Protein AF-F2QE32-F1 (afdb_monomer)

Solvent-accessible surface area (backbone atoms only — not comparable to full-atom values): 5053 Å² total; per-residue (Å²): 126,77,58,67,63,64,54,50,50,48,52,53,51,39,54,57,46,53,72,69,67,54,92,71,71,58,76,84,45,63,75,56,62,77,71,51,51,58,54,50,51,56,52,26,52,80,76,36,52,70,60,28,53,49,52,52,52,51,52,53,50,46,73,75,38,79,82,60,53,71,69,56,45,52,56,52,38,41,76,69,67,73,54,133

pLDDT: mean 84.4, std 7.99, range [47.94, 92.94]

Sequence (84 aa):
MWDNISYAIGVTAKEAFEFENKKELPSPLENIEPELLDVFIDNLKDISMDLYHHVETVKIFINRNPYPSKEYALKALDKMGLLR

Structure (mmCIF, N/CA/C/O backbone):
data_AF-F2QE32-F1
#
_entry.id   AF-F2QE32-F1
#
loop_
_atom_site.group_PDB
_atom_site.id
_atom_site.type_symbol
_atom_site.label_atom_id
_atom_site.label_alt_id
_atom_site.label_comp_id
_atom_site.label_asym_id
_atom_site.label_entity_id
_atom_site.label_seq_id
_atom_site.pdbx_PDB_ins_code
_atom_site.Cartn_x
_atom_site.Cartn_y
_atom_site.Cartn_z
_atom_site.occupancy
_atom_site.B_iso_or_equiv
_atom_site.auth_seq_id
_atom_site.auth_comp_id
_atom_site.auth_asym_id
_atom_site.auth_atom_id
_atom_site.pdbx_PDB_model_num
ATOM 1 N N . MET A 1 1 ? -18.161 -12.619 6.149 1.00 47.94 1 MET A N 1
ATOM 2 C CA . MET A 1 1 ? -17.173 -12.013 5.242 1.00 47.94 1 MET A CA 1
ATOM 3 C C . MET A 1 1 ? -17.564 -10.555 5.181 1.00 47.94 1 MET A C 1
ATOM 5 O O . MET A 1 1 ? -18.577 -10.252 4.573 1.00 47.94 1 MET A O 1
ATOM 9 N N . TRP A 1 2 ? -16.921 -9.688 5.966 1.00 49.38 2 TRP A N 1
ATOM 10 C CA . TRP A 1 2 ? -17.029 -8.258 5.668 1.00 49.38 2 TRP A CA 1
ATOM 11 C C . TRP A 1 2 ? -16.556 -8.130 4.225 1.00 49.38 2 TRP A C 1
ATOM 13 O O . TRP A 1 2 ? -15.532 -8.735 3.910 1.00 49.38 2 TRP A O 1
ATOM 23 N N . ASP A 1 3 ? -17.337 -7.506 3.345 1.00 59.19 3 ASP A N 1
ATOM 24 C CA . ASP A 1 3 ? -17.014 -7.462 1.919 1.00 59.19 3 ASP A CA 1
ATOM 25 C C . ASP A 1 3 ? -15.550 -7.035 1.774 1.00 59.19 3 ASP A C 1
ATOM 27 O O . ASP A 1 3 ? -15.189 -5.934 2.195 1.00 59.19 3 ASP A O 1
ATOM 31 N N . ASN A 1 4 ? -14.691 -7.932 1.265 1.00 68.81 4 ASN A N 1
ATOM 32 C CA . ASN A 1 4 ? -13.224 -7.795 1.301 1.00 68.81 4 ASN A CA 1
ATOM 33 C C . ASN A 1 4 ? -12.744 -6.420 0.794 1.00 68.81 4 ASN A C 1
ATOM 35 O O . ASN A 1 4 ? -11.688 -5.933 1.187 1.00 68.81 4 ASN A O 1
ATOM 39 N N . ILE A 1 5 ? -13.555 -5.781 -0.052 1.00 74.25 5 ILE A N 1
ATOM 40 C CA . ILE A 1 5 ? -13.357 -4.443 -0.600 1.00 74.25 5 ILE A CA 1
ATOM 41 C C . ILE A 1 5 ? -13.475 -3.347 0.472 1.00 74.25 5 ILE A C 1
ATOM 43 O O . ILE A 1 5 ? -12.592 -2.502 0.562 1.00 74.25 5 ILE A O 1
ATOM 47 N N . SER A 1 6 ? -14.522 -3.339 1.305 1.00 77.50 6 SER A N 1
ATOM 48 C CA . SER A 1 6 ? -14.693 -2.321 2.357 1.00 77.50 6 SER A CA 1
ATOM 49 C C . SER A 1 6 ? -13.558 -2.372 3.376 1.00 77.50 6 SER A C 1
ATOM 51 O O . SER A 1 6 ? -13.064 -1.335 3.814 1.00 77.50 6 SER A O 1
ATOM 53 N N . TYR A 1 7 ? -13.108 -3.582 3.701 1.00 77.62 7 TYR A N 1
ATOM 54 C CA . TYR A 1 7 ? -11.952 -3.805 4.557 1.00 77.62 7 TYR A CA 1
ATOM 55 C C . TYR A 1 7 ? -10.653 -3.288 3.916 1.00 77.62 7 TYR A C 1
ATOM 57 O O . TYR A 1 7 ? -9.938 -2.499 4.529 1.00 77.62 7 TYR A O 1
ATOM 65 N N . ALA A 1 8 ? -10.385 -3.662 2.661 1.00 79.12 8 ALA A N 1
ATOM 66 C CA . ALA A 1 8 ? -9.221 -3.196 1.906 1.00 79.12 8 ALA A CA 1
ATOM 67 C C . ALA A 1 8 ? -9.142 -1.663 1.828 1.00 79.12 8 ALA A C 1
ATOM 69 O O . ALA A 1 8 ? -8.070 -1.079 1.997 1.00 79.12 8 ALA A O 1
ATOM 70 N N . ILE A 1 9 ? -10.287 -1.009 1.610 1.00 83.50 9 ILE A N 1
ATOM 71 C CA . ILE A 1 9 ? -10.401 0.452 1.591 1.00 83.50 9 ILE A CA 1
ATOM 72 C C . ILE A 1 9 ? -10.055 1.035 2.964 1.00 83.50 9 ILE A C 1
ATOM 74 O O . ILE A 1 9 ? -9.287 1.990 3.031 1.00 83.50 9 ILE A O 1
ATOM 78 N N . GLY A 1 10 ? -10.584 0.460 4.049 1.00 88.06 10 GLY A N 1
ATOM 79 C CA . GLY A 1 10 ? -10.303 0.915 5.411 1.00 88.06 10 GLY A CA 1
ATOM 80 C C . GLY A 1 10 ? -8.817 0.829 5.766 1.00 88.06 10 GLY A C 1
ATOM 81 O O . GLY A 1 10 ? -8.235 1.819 6.207 1.00 88.06 10 GLY A O 1
ATOM 82 N N . VAL A 1 11 ? -8.191 -0.326 5.521 1.00 88.06 11 VAL A N 1
ATOM 83 C CA . VAL A 1 11 ? -6.757 -0.551 5.776 1.00 88.06 11 VAL A CA 1
ATOM 84 C C . VAL A 1 11 ? -5.900 0.427 4.969 1.00 88.06 11 VAL A C 1
ATOM 86 O O . VAL A 1 11 ? -5.029 1.094 5.522 1.00 88.06 11 VAL A O 1
ATOM 89 N N . THR A 1 12 ? -6.203 0.590 3.678 1.00 86.31 12 THR A N 1
ATOM 90 C CA . THR A 1 12 ? -5.490 1.536 2.803 1.00 86.31 12 THR A CA 1
ATOM 91 C C . THR A 1 12 ? -5.649 2.986 3.274 1.00 86.31 12 THR A C 1
ATOM 93 O O . THR A 1 12 ? -4.690 3.757 3.265 1.00 86.31 12 THR A O 1
ATOM 96 N N . ALA A 1 13 ? -6.856 3.374 3.699 1.00 89.12 13 ALA A N 1
ATOM 97 C CA . ALA A 1 13 ? -7.136 4.720 4.189 1.00 89.12 13 ALA A CA 1
ATOM 98 C C . ALA A 1 13 ? -6.388 5.032 5.491 1.00 89.12 13 ALA A C 1
ATOM 100 O O . ALA A 1 13 ? -5.906 6.154 5.648 1.00 89.12 13 ALA A O 1
ATOM 101 N N . LYS A 1 14 ? -6.268 4.055 6.399 1.00 89.62 14 LYS A N 1
ATOM 102 C CA . LYS A 1 14 ? -5.487 4.193 7.633 1.00 89.62 14 LYS A CA 1
ATOM 103 C C . LYS A 1 14 ? -4.015 4.483 7.328 1.00 89.62 14 LYS A C 1
ATOM 105 O O . LYS A 1 14 ? -3.512 5.509 7.774 1.00 89.62 14 LYS A O 1
ATOM 110 N N . GLU A 1 15 ? -3.378 3.659 6.498 1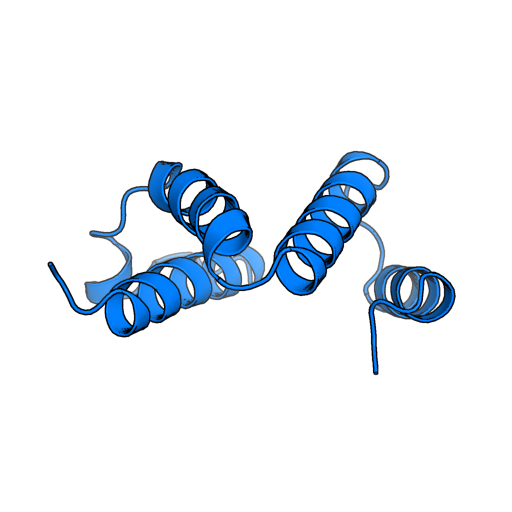.00 86.00 15 GLU A N 1
ATOM 111 C CA . GLU A 1 15 ? -1.960 3.809 6.134 1.00 86.00 15 GLU A CA 1
ATOM 112 C C . GLU A 1 15 ? -1.668 5.175 5.487 1.00 86.00 15 GLU A C 1
ATOM 114 O O . GLU A 1 15 ? -0.731 5.881 5.863 1.00 86.00 15 GLU A O 1
ATOM 119 N N . ALA A 1 16 ? -2.510 5.598 4.537 1.00 85.75 16 ALA A N 1
ATOM 120 C CA . ALA A 1 16 ? -2.357 6.894 3.876 1.00 85.75 16 ALA A CA 1
ATOM 121 C C . ALA A 1 16 ? -2.484 8.069 4.861 1.00 85.75 16 ALA A C 1
ATOM 123 O O . ALA A 1 16 ? -1.785 9.075 4.732 1.00 85.75 16 ALA A O 1
ATOM 124 N N . PHE A 1 17 ? -3.372 7.949 5.849 1.00 88.25 17 PHE A N 1
ATOM 125 C CA . PHE A 1 17 ? -3.583 8.979 6.858 1.00 88.25 17 PHE A CA 1
ATOM 126 C C . PHE A 1 17 ? -2.404 9.068 7.841 1.00 88.25 17 PHE A C 1
ATOM 128 O O . PHE A 1 17 ? -1.973 10.173 8.179 1.00 88.25 17 PHE A O 1
ATOM 135 N N . GLU A 1 18 ? -1.853 7.925 8.259 1.00 84.50 18 GLU A N 1
ATOM 136 C CA . GLU A 1 18 ? -0.657 7.847 9.109 1.00 84.50 18 GLU A CA 1
ATOM 137 C C . GLU A 1 18 ? 0.585 8.395 8.388 1.00 84.50 18 GLU A C 1
ATOM 139 O O . GLU A 1 18 ? 1.347 9.166 8.976 1.00 84.50 18 GLU A O 1
ATOM 144 N N . PHE A 1 19 ? 0.745 8.104 7.091 1.00 81.31 19 PHE A N 1
ATOM 145 C CA . PHE A 1 19 ? 1.837 8.632 6.264 1.00 81.31 19 PHE A CA 1
ATOM 146 C C . PHE A 1 19 ? 1.872 10.169 6.213 1.00 81.31 19 PHE A C 1
ATOM 148 O O . PHE A 1 19 ? 2.943 10.781 6.193 1.00 81.31 19 PHE A O 1
ATOM 155 N N . GLU A 1 20 ? 0.710 10.825 6.240 1.00 83.00 20 GLU A N 1
ATOM 156 C CA . GLU A 1 20 ? 0.614 12.289 6.300 1.00 83.00 20 GLU A CA 1
ATOM 157 C C . GLU A 1 20 ? 1.000 12.876 7.677 1.00 83.00 20 GLU A C 1
ATOM 159 O O . GLU A 1 20 ? 0.899 14.088 7.874 1.00 83.00 20 GLU A O 1
ATOM 164 N N . ASN A 1 21 ? 1.470 12.052 8.626 1.00 76.25 21 ASN A N 1
ATOM 165 C CA . ASN A 1 21 ? 1.807 12.428 10.005 1.00 76.25 21 ASN A CA 1
ATOM 166 C C . ASN A 1 21 ? 0.657 13.148 10.725 1.00 76.25 21 ASN A C 1
ATOM 168 O O . ASN A 1 21 ? 0.869 14.046 11.550 1.00 76.25 21 ASN A O 1
ATOM 172 N N . LYS A 1 22 ? -0.586 12.788 10.397 1.00 79.06 22 LYS A N 1
ATOM 173 C CA . LYS A 1 22 ? -1.747 13.337 11.089 1.00 79.06 22 LYS A CA 1
ATOM 174 C C . LYS A 1 22 ? -1.808 12.767 12.502 1.00 79.06 22 LYS A C 1
ATOM 176 O O . LYS A 1 22 ? -1.608 11.579 12.717 1.00 79.06 22 LYS A O 1
ATOM 181 N N . LYS A 1 23 ? -2.063 13.646 13.473 1.00 79.69 23 LYS A N 1
ATOM 182 C CA . LYS A 1 23 ? -1.931 13.327 14.903 1.00 79.69 23 LYS A CA 1
ATOM 183 C C . LYS A 1 23 ? -3.009 12.383 15.442 1.00 79.69 23 LYS A C 1
ATOM 185 O O . LYS A 1 23 ? -2.745 11.708 16.427 1.00 79.69 23 LYS A O 1
ATOM 190 N N . GLU A 1 24 ? -4.193 12.360 14.835 1.00 86.81 24 GLU A N 1
ATOM 191 C CA . GLU A 1 24 ? -5.345 11.588 15.315 1.00 86.81 24 GLU A CA 1
ATOM 192 C C . GLU A 1 24 ? -6.084 10.962 14.138 1.00 86.81 24 GLU A C 1
ATOM 194 O O . GLU A 1 24 ? -6.471 11.668 13.202 1.00 86.81 24 GLU A O 1
ATOM 199 N N . LEU A 1 25 ? -6.277 9.644 14.193 1.00 87.25 25 LEU A N 1
ATOM 200 C CA . LEU A 1 25 ? -7.066 8.923 13.205 1.00 87.25 25 LEU A CA 1
ATOM 201 C C . LEU A 1 25 ? -8.557 9.267 13.369 1.00 87.25 25 LEU A C 1
ATOM 203 O O . LEU A 1 25 ? -9.045 9.428 14.482 1.00 87.25 25 LEU A O 1
ATOM 207 N N . PRO A 1 26 ? -9.330 9.343 12.275 1.00 88.19 26 PRO A N 1
ATOM 208 C CA . PRO A 1 26 ? -10.782 9.354 12.358 1.00 88.19 26 PRO A CA 1
ATOM 209 C C . PRO A 1 26 ? -11.277 8.096 13.081 1.00 88.19 26 PRO A C 1
ATOM 211 O O . PRO A 1 26 ? -10.782 7.006 12.801 1.00 88.19 26 PRO A O 1
ATOM 214 N N . SER A 1 27 ? -12.318 8.219 13.910 1.00 88.88 27 SER A N 1
ATOM 215 C CA . SER A 1 27 ? -12.914 7.093 14.656 1.00 88.88 27 SER A CA 1
ATOM 216 C C . SER A 1 27 ? -13.145 5.805 13.833 1.00 88.88 27 SER A C 1
ATOM 218 O O . SER A 1 27 ? -12.870 4.715 14.337 1.00 88.88 27 SER A O 1
ATOM 220 N N . PRO A 1 28 ? -13.573 5.864 12.553 1.00 86.44 28 PRO A N 1
ATOM 221 C CA . PRO A 1 28 ? -13.664 4.661 11.723 1.00 86.44 28 PRO A CA 1
ATOM 222 C C 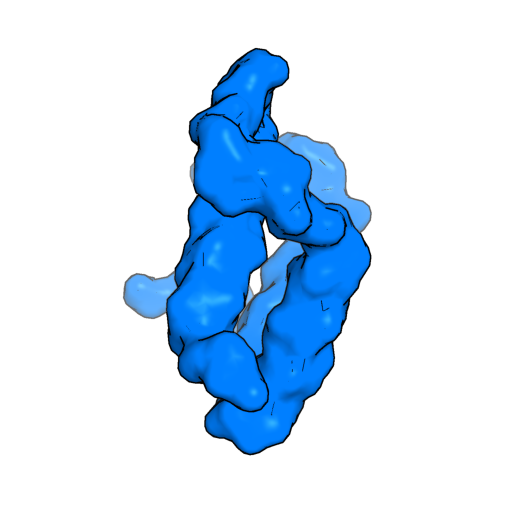. PRO A 1 28 ? -12.331 3.931 11.485 1.00 86.44 28 PRO A C 1
ATOM 224 O O . PRO A 1 28 ? -12.333 2.713 11.340 1.00 86.44 28 PRO A O 1
ATOM 227 N N . LEU A 1 29 ? -11.209 4.654 11.431 1.00 89.69 29 LEU A N 1
ATOM 228 C CA . LEU A 1 29 ? -9.871 4.108 11.173 1.00 89.69 29 LEU A CA 1
ATOM 229 C C . LEU A 1 29 ? -9.145 3.687 12.459 1.00 89.69 29 LEU A C 1
ATOM 231 O O . LEU A 1 29 ? -8.308 2.792 12.403 1.00 89.69 29 LEU A O 1
ATOM 235 N N . GLU A 1 30 ? -9.486 4.275 13.612 1.00 87.25 30 GLU A N 1
ATOM 236 C CA . GLU A 1 30 ? -8.920 3.899 14.923 1.00 87.25 30 GLU A CA 1
ATOM 237 C C . GLU A 1 30 ? -9.144 2.421 15.269 1.00 87.25 30 GLU A C 1
ATOM 239 O O . GLU A 1 30 ? -8.302 1.797 15.908 1.00 87.25 30 GLU A O 1
ATOM 244 N N . ASN A 1 31 ? -10.265 1.848 14.824 1.00 86.88 31 ASN A N 1
ATOM 245 C CA . ASN A 1 31 ? -10.634 0.459 15.116 1.00 86.88 31 ASN A CA 1
ATOM 246 C C . ASN A 1 31 ? -9.953 -0.569 14.200 1.00 86.88 31 ASN A C 1
ATOM 248 O O . ASN A 1 31 ? -10.182 -1.768 14.348 1.00 86.88 31 ASN A O 1
ATOM 252 N N . ILE A 1 32 ? -9.171 -0.124 13.216 1.00 87.94 32 ILE A N 1
ATOM 253 C CA . ILE A 1 32 ? -8.489 -1.021 12.286 1.00 87.94 32 ILE A CA 1
ATOM 254 C C . ILE A 1 32 ? -7.173 -1.450 12.932 1.00 87.94 32 ILE A C 1
ATOM 256 O O . ILE A 1 32 ? -6.306 -0.615 13.186 1.00 87.94 32 ILE A O 1
ATOM 260 N N . GLU A 1 33 ? -7.006 -2.744 13.192 1.00 86.38 33 GLU A N 1
ATOM 261 C CA . GLU A 1 33 ? -5.759 -3.315 13.716 1.00 86.38 33 GLU A CA 1
ATOM 262 C C . GLU A 1 33 ? -4.587 -3.096 12.724 1.00 86.38 33 GLU A C 1
ATOM 264 O O . GLU A 1 33 ? -4.773 -3.257 11.516 1.00 86.38 33 GLU A O 1
ATOM 269 N N . PRO A 1 34 ? -3.386 -2.678 13.171 1.00 79.38 34 PRO A N 1
ATOM 270 C CA . PRO A 1 34 ? -2.226 -2.470 12.291 1.00 79.38 34 PRO A CA 1
ATOM 271 C C . PRO A 1 34 ? -1.804 -3.711 11.485 1.00 79.38 34 PRO A C 1
ATOM 273 O O . PRO A 1 34 ? -1.424 -3.597 10.321 1.00 79.38 34 PRO A O 1
ATOM 276 N N . GLU A 1 35 ? -1.917 -4.902 12.072 1.00 83.38 35 GLU A N 1
ATOM 277 C CA . GLU A 1 35 ? -1.514 -6.186 11.480 1.00 83.38 35 GLU A CA 1
ATOM 278 C C . GLU A 1 35 ? -2.344 -6.551 10.234 1.00 83.38 35 GLU A C 1
ATOM 280 O O . GLU A 1 35 ? -1.955 -7.385 9.414 1.00 83.38 35 GLU A O 1
ATOM 285 N N . LEU A 1 36 ? -3.485 -5.885 10.050 1.00 83.88 36 LEU A N 1
ATOM 286 C CA . LEU A 1 36 ? -4.396 -6.076 8.926 1.00 83.88 36 LEU A CA 1
ATOM 287 C C . LEU A 1 36 ? -3.807 -5.633 7.587 1.00 83.88 36 LEU A C 1
ATOM 289 O O . LEU A 1 36 ? -4.278 -6.101 6.546 1.00 83.88 36 LEU A O 1
ATOM 293 N N . LEU A 1 37 ? -2.783 -4.772 7.598 1.00 81.94 37 LEU A N 1
ATOM 294 C CA . LEU A 1 37 ? -2.049 -4.395 6.392 1.00 81.94 37 LEU A CA 1
ATOM 295 C C . LEU A 1 37 ? -1.336 -5.598 5.772 1.00 81.94 37 LEU A C 1
ATOM 297 O O . LEU A 1 37 ? -1.444 -5.815 4.566 1.00 81.94 37 LEU A O 1
ATOM 301 N N . ASP A 1 38 ? -0.661 -6.408 6.586 1.00 83.25 38 ASP A N 1
ATOM 302 C CA . ASP A 1 38 ? 0.034 -7.594 6.088 1.00 83.25 38 ASP A CA 1
ATOM 303 C C . ASP A 1 38 ? -0.967 -8.635 5.569 1.00 83.25 38 ASP A C 1
ATOM 305 O O . ASP A 1 38 ? -0.779 -9.176 4.480 1.00 83.25 38 ASP A O 1
ATOM 309 N N . VAL A 1 39 ? -2.101 -8.812 6.259 1.00 85.06 39 VAL A N 1
ATOM 310 C CA . VAL A 1 39 ? -3.207 -9.666 5.786 1.00 85.06 39 VAL A CA 1
ATOM 311 C C . VAL A 1 39 ? -3.767 -9.172 4.449 1.00 85.06 39 VAL A C 1
ATOM 313 O O . VAL A 1 39 ? -4.050 -9.970 3.554 1.00 85.06 39 VAL A O 1
ATOM 316 N N . PHE A 1 40 ? -3.945 -7.857 4.289 1.00 83.31 40 PHE A N 1
ATOM 317 C CA . PHE A 1 40 ? -4.409 -7.276 3.031 1.00 83.31 40 PHE A CA 1
ATOM 318 C C . PHE A 1 40 ? -3.429 -7.567 1.890 1.00 83.31 40 PHE A C 1
ATOM 320 O O . PHE A 1 40 ? -3.858 -8.019 0.830 1.00 83.31 40 PHE A O 1
ATOM 327 N N . ILE A 1 41 ? -2.129 -7.364 2.119 1.00 84.00 41 ILE A N 1
ATOM 328 C CA . ILE A 1 41 ? -1.080 -7.626 1.129 1.00 84.00 41 ILE A CA 1
ATOM 329 C C . ILE A 1 41 ? -1.022 -9.110 0.764 1.00 84.00 41 ILE A C 1
ATOM 331 O O . ILE A 1 41 ? -0.929 -9.436 -0.417 1.00 84.00 41 ILE A O 1
ATOM 335 N N . ASP A 1 42 ? -1.124 -10.015 1.736 1.00 85.44 42 ASP A N 1
ATOM 336 C CA . ASP A 1 42 ? -1.125 -11.453 1.466 1.00 85.44 42 ASP A CA 1
ATOM 337 C C . ASP A 1 42 ? -2.322 -11.873 0.610 1.00 85.44 42 ASP A C 1
ATOM 339 O O . ASP A 1 42 ? -2.146 -12.609 -0.361 1.00 85.44 42 ASP A O 1
ATOM 343 N N . ASN A 1 43 ? -3.511 -11.327 0.876 1.00 84.56 43 ASN A N 1
ATOM 344 C CA . ASN A 1 43 ? -4.696 -11.577 0.053 1.00 84.56 43 ASN A CA 1
ATOM 345 C C . ASN A 1 43 ? -4.548 -11.057 -1.390 1.00 8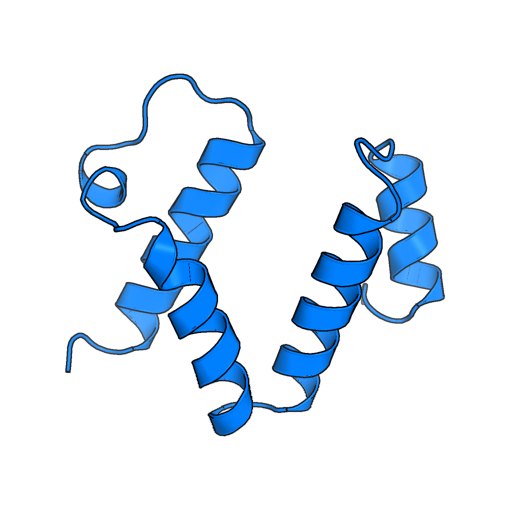4.56 43 ASN A C 1
ATOM 347 O O . ASN A 1 43 ? -5.221 -11.560 -2.292 1.00 84.56 43 ASN A O 1
ATOM 351 N N . LEU A 1 44 ? -3.667 -10.080 -1.656 1.00 84.56 44 LEU A N 1
ATOM 352 C CA . LEU A 1 44 ? -3.394 -9.647 -3.031 1.00 84.56 44 LEU A CA 1
ATOM 353 C C . LEU A 1 44 ? -2.805 -10.777 -3.876 1.00 84.56 44 LEU A C 1
ATOM 355 O O . LEU A 1 44 ? -3.054 -10.782 -5.077 1.00 84.56 44 LEU A O 1
ATOM 359 N N . LYS A 1 45 ? -2.084 -11.745 -3.288 1.00 85.56 45 LYS A N 1
ATOM 360 C CA . LYS A 1 45 ? -1.558 -12.914 -4.020 1.00 85.56 45 LYS A CA 1
ATOM 361 C C . LYS A 1 45 ? -2.674 -13.677 -4.729 1.00 85.56 45 LYS A C 1
ATOM 363 O O . LYS A 1 45 ? -2.505 -14.071 -5.881 1.00 85.56 45 LYS A O 1
ATOM 368 N N . ASP A 1 46 ? -3.811 -13.821 -4.052 1.00 85.31 46 ASP A N 1
ATOM 369 C CA . ASP A 1 46 ? -4.969 -14.569 -4.540 1.00 85.31 46 ASP A CA 1
ATOM 370 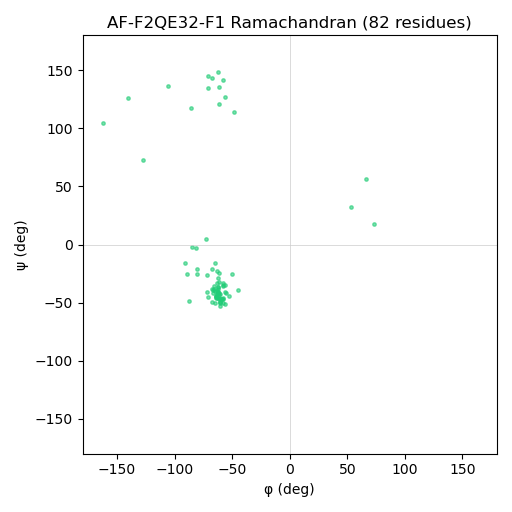C C . ASP A 1 46 ? -5.825 -13.754 -5.524 1.00 85.31 46 ASP A C 1
ATOM 372 O O . ASP A 1 46 ? -6.514 -14.325 -6.369 1.00 85.31 46 AS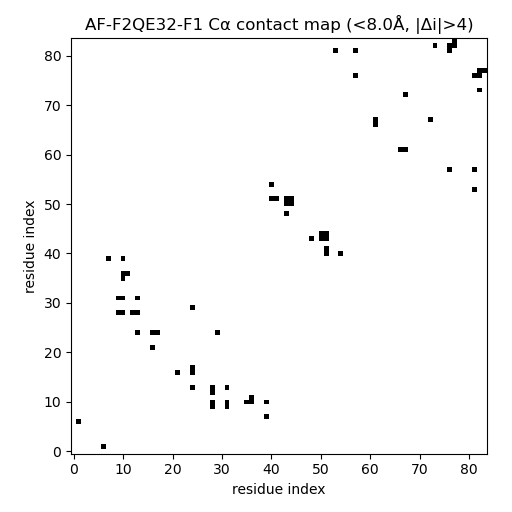P A O 1
ATOM 376 N N . ILE A 1 47 ? -5.783 -12.418 -5.439 1.00 83.25 47 ILE A N 1
ATOM 377 C CA . ILE A 1 47 ? -6.545 -11.511 -6.316 1.00 83.25 47 ILE A CA 1
ATOM 378 C C . ILE A 1 47 ? -5.765 -11.192 -7.598 1.00 83.25 47 ILE A C 1
ATOM 380 O O . ILE A 1 47 ? -6.312 -11.228 -8.699 1.00 83.25 47 ILE A O 1
ATOM 384 N N . SER A 1 48 ? -4.495 -10.815 -7.456 1.00 87.31 48 SER A N 1
ATOM 385 C CA . SER A 1 48 ? -3.601 -10.425 -8.542 1.00 87.31 48 SER A CA 1
ATOM 386 C C . SER A 1 48 ? -2.145 -10.488 -8.082 1.00 87.31 48 SER A C 1
ATOM 388 O O . SER A 1 48 ? -1.649 -9.584 -7.403 1.00 87.31 48 SER A O 1
ATOM 390 N N . MET A 1 49 ? -1.427 -11.527 -8.521 1.00 89.75 49 MET A N 1
ATOM 391 C CA . MET A 1 49 ? 0.013 -11.642 -8.267 1.00 89.75 49 MET A CA 1
ATOM 392 C C . MET A 1 49 ? 0.802 -10.432 -8.778 1.00 89.75 49 MET A C 1
ATOM 394 O O . MET A 1 49 ? 1.771 -10.036 -8.139 1.00 89.75 49 MET A O 1
ATOM 398 N N . ASP A 1 50 ? 0.397 -9.819 -9.892 1.00 90.00 50 ASP A N 1
ATOM 399 C CA . ASP A 1 50 ? 1.070 -8.625 -10.416 1.00 90.00 50 ASP A CA 1
ATOM 400 C C . ASP A 1 50 ? 0.949 -7.449 -9.440 1.00 90.00 50 ASP A C 1
ATOM 402 O O . ASP A 1 50 ? 1.934 -6.768 -9.152 1.00 90.00 50 ASP A O 1
ATOM 406 N N . LEU A 1 51 ? -0.246 -7.233 -8.877 1.00 86.00 51 LEU A N 1
ATOM 407 C CA . LEU A 1 51 ? -0.468 -6.184 -7.882 1.00 86.00 51 LEU A CA 1
ATOM 408 C C . LEU A 1 51 ? 0.286 -6.480 -6.582 1.00 86.00 51 LEU A C 1
ATOM 410 O O . LEU A 1 51 ? 0.913 -5.581 -6.023 1.00 86.00 51 LEU A O 1
ATOM 414 N N . TYR A 1 52 ? 0.277 -7.736 -6.138 1.00 89.94 52 TYR A N 1
ATOM 415 C CA . TYR A 1 52 ? 1.072 -8.182 -4.997 1.00 89.94 52 TYR A CA 1
ATOM 416 C C . TYR A 1 52 ? 2.569 -7.882 -5.192 1.00 89.94 52 TYR A C 1
ATOM 418 O O . TYR A 1 52 ? 3.182 -7.230 -4.347 1.00 89.94 52 TYR A O 1
ATOM 426 N N . HIS A 1 53 ? 3.153 -8.277 -6.329 1.00 90.81 53 HIS A N 1
ATOM 427 C CA . HIS A 1 53 ? 4.566 -8.028 -6.625 1.00 90.81 53 HIS A CA 1
ATOM 428 C C . HIS A 1 53 ? 4.898 -6.535 -6.697 1.00 90.81 53 HIS A C 1
ATOM 430 O O . HIS A 1 53 ? 5.973 -6.125 -6.248 1.00 90.81 53 HIS A O 1
ATOM 436 N N . HIS A 1 54 ? 3.993 -5.706 -7.225 1.00 90.06 54 HIS A N 1
ATOM 437 C CA . HIS A 1 54 ? 4.169 -4.257 -7.195 1.00 90.06 54 HIS A CA 1
ATOM 438 C C . HIS A 1 54 ? 4.247 -3.730 -5.760 1.00 90.06 54 HIS A C 1
ATOM 440 O O . HIS A 1 54 ? 5.195 -3.015 -5.433 1.00 90.06 54 HIS A O 1
ATOM 446 N N . VAL A 1 55 ? 3.303 -4.111 -4.894 1.00 87.94 55 VAL A N 1
ATOM 447 C CA . VAL A 1 55 ? 3.280 -3.666 -3.491 1.00 87.94 55 VAL A CA 1
ATOM 448 C C . VAL A 1 55 ? 4.530 -4.125 -2.740 1.00 87.94 55 VAL A C 1
ATOM 450 O O . VAL A 1 55 ? 5.166 -3.317 -2.062 1.00 87.94 55 VAL A O 1
ATOM 453 N N . GLU A 1 56 ? 4.955 -5.375 -2.923 1.00 89.44 56 GLU A N 1
ATOM 454 C CA . GLU A 1 56 ? 6.188 -5.890 -2.317 1.00 89.44 56 GLU A CA 1
ATOM 455 C C . GLU A 1 56 ? 7.432 -5.142 -2.803 1.00 89.44 56 GLU A C 1
ATOM 457 O O . GLU A 1 56 ? 8.310 -4.798 -2.009 1.00 89.44 56 GLU A O 1
ATOM 462 N N . THR A 1 57 ? 7.501 -4.818 -4.096 1.00 91.12 57 THR A N 1
ATOM 463 C CA . THR A 1 57 ? 8.624 -4.045 -4.644 1.00 91.12 57 THR A CA 1
ATOM 464 C C . THR A 1 57 ? 8.677 -2.642 -4.031 1.00 91.12 57 THR A C 1
ATOM 466 O O . THR A 1 57 ? 9.760 -2.174 -3.668 1.00 91.12 57 THR A O 1
ATOM 469 N N . VAL A 1 58 ? 7.523 -1.991 -3.836 1.00 87.75 58 VAL A N 1
ATOM 470 C CA . VAL A 1 58 ? 7.435 -0.695 -3.141 1.00 87.75 58 VAL A CA 1
ATOM 471 C C . VAL A 1 58 ? 7.858 -0.822 -1.672 1.00 87.75 58 VAL A C 1
ATOM 473 O O . VAL A 1 58 ? 8.669 -0.015 -1.216 1.00 87.75 58 VAL A O 1
ATOM 476 N N . LYS A 1 59 ? 7.401 -1.850 -0.937 1.00 86.44 59 LYS A N 1
ATOM 477 C CA . LYS A 1 59 ? 7.822 -2.100 0.459 1.00 86.44 59 LYS A CA 1
ATOM 478 C C . LYS A 1 59 ? 9.335 -2.281 0.568 1.00 86.44 59 LYS A C 1
ATOM 480 O O . LYS A 1 59 ? 9.979 -1.649 1.406 1.00 86.44 59 LYS A O 1
ATOM 485 N N . ILE A 1 60 ? 9.929 -3.088 -0.313 1.00 89.75 60 ILE A N 1
ATOM 486 C CA . ILE A 1 60 ? 11.384 -3.290 -0.366 1.00 89.75 60 ILE A CA 1
ATOM 487 C C . ILE A 1 60 ? 12.109 -1.970 -0.664 1.00 89.75 60 ILE A C 1
ATOM 489 O O . ILE A 1 60 ? 13.136 -1.688 -0.043 1.00 89.75 60 ILE A O 1
ATOM 493 N N . PHE A 1 61 ? 11.593 -1.154 -1.589 1.00 89.69 61 PHE A N 1
ATOM 494 C CA . PHE A 1 61 ? 12.161 0.157 -1.901 1.00 89.69 61 PHE A CA 1
ATOM 495 C C . PHE A 1 61 ? 12.161 1.089 -0.682 1.00 89.69 61 PHE A C 1
ATOM 497 O O . PHE A 1 61 ? 13.213 1.650 -0.369 1.00 89.69 61 PHE A O 1
ATOM 504 N N . ILE A 1 62 ? 11.029 1.216 0.020 1.00 84.62 62 ILE A N 1
ATOM 505 C CA . ILE A 1 62 ? 10.893 2.064 1.217 1.00 84.62 62 ILE A CA 1
ATOM 506 C C . ILE A 1 62 ? 11.842 1.586 2.322 1.00 84.62 62 ILE A C 1
ATOM 508 O O . ILE A 1 62 ? 12.594 2.387 2.873 1.00 84.62 62 ILE A O 1
ATOM 512 N N . ASN A 1 63 ? 11.895 0.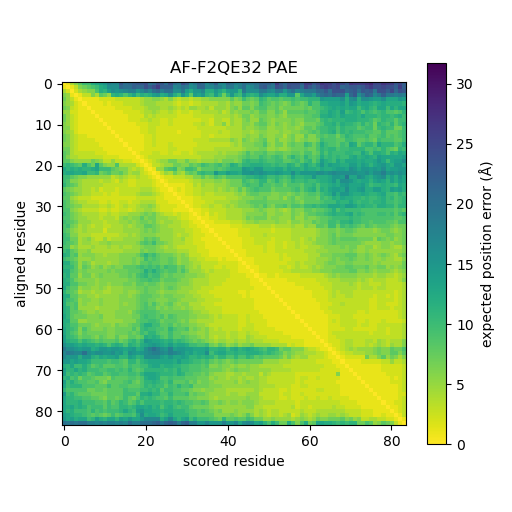276 2.583 1.00 85.38 63 ASN A N 1
ATOM 513 C CA . ASN A 1 63 ? 12.773 -0.294 3.610 1.00 85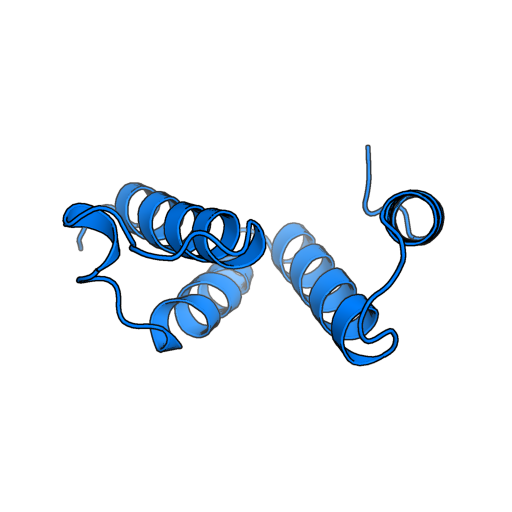.38 63 ASN A CA 1
ATOM 514 C C . ASN A 1 63 ? 14.266 -0.075 3.313 1.00 85.38 63 ASN A C 1
ATOM 516 O O . ASN A 1 63 ? 15.065 0.093 4.232 1.00 85.38 63 ASN A O 1
ATOM 520 N N . AR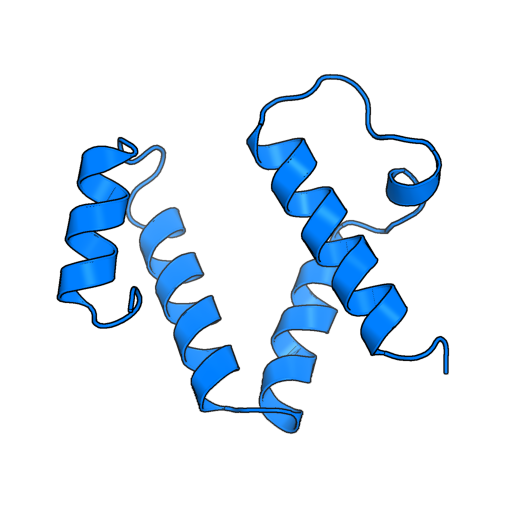G A 1 64 ? 14.663 -0.073 2.034 1.00 90.00 64 ARG A N 1
ATOM 521 C CA . ARG A 1 64 ? 16.053 0.191 1.617 1.00 90.00 64 ARG A CA 1
ATOM 522 C C . ARG A 1 64 ? 16.410 1.674 1.586 1.00 90.00 64 ARG A C 1
ATOM 524 O O . ARG A 1 64 ? 17.592 2.003 1.615 1.00 90.00 64 ARG A O 1
ATOM 531 N N . ASN A 1 65 ? 15.415 2.550 1.503 1.00 85.12 65 ASN A N 1
ATOM 532 C CA . ASN A 1 65 ? 15.592 3.991 1.386 1.00 85.12 65 ASN A CA 1
ATOM 533 C C . ASN A 1 65 ? 14.758 4.677 2.469 1.00 85.12 65 ASN A C 1
ATOM 535 O O . ASN A 1 65 ? 13.723 5.254 2.142 1.00 85.12 65 ASN A O 1
ATOM 539 N N . PRO A 1 66 ? 15.162 4.612 3.750 1.00 76.06 66 PRO A N 1
ATOM 540 C CA . PRO A 1 66 ? 14.421 5.277 4.808 1.00 76.06 66 PRO A CA 1
ATOM 541 C C . PRO A 1 66 ? 14.409 6.785 4.525 1.00 76.06 66 PRO A C 1
ATOM 543 O O . PRO A 1 66 ? 15.464 7.412 4.426 1.00 76.06 66 PRO A O 1
ATOM 546 N N . TYR A 1 67 ? 13.209 7.351 4.386 1.00 80.25 67 TYR A N 1
ATOM 547 C CA . TYR A 1 67 ? 12.957 8.772 4.101 1.00 80.25 67 TYR A CA 1
ATOM 548 C C . TYR A 1 67 ? 13.422 9.256 2.711 1.00 80.25 67 TYR A C 1
ATOM 550 O O . TYR A 1 67 ? 14.173 10.232 2.611 1.00 80.25 67 TYR A O 1
ATOM 558 N N . PRO A 1 68 ? 12.965 8.634 1.607 1.00 84.25 68 PRO A N 1
ATOM 559 C CA . PRO A 1 68 ? 13.265 9.163 0.287 1.00 84.25 68 PRO A CA 1
ATOM 560 C C . PRO A 1 68 ? 12.540 10.506 0.110 1.00 84.25 68 PRO A C 1
ATOM 562 O O . PRO A 1 68 ? 11.397 10.670 0.545 1.00 84.25 68 PRO A O 1
ATOM 565 N N . SER A 1 69 ? 13.162 11.478 -0.565 1.00 87.81 69 SER A N 1
ATOM 566 C CA . SER A 1 69 ? 12.410 12.667 -0.981 1.00 87.81 69 SER A CA 1
ATOM 567 C C . SER A 1 69 ? 11.291 12.248 -1.940 1.00 87.81 69 SER A C 1
ATOM 569 O O . SER A 1 69 ? 11.451 11.295 -2.706 1.00 87.81 69 SER A O 1
ATOM 571 N N . LYS A 1 70 ? 10.162 12.969 -1.938 1.00 85.94 70 LYS A N 1
ATOM 572 C CA . LYS A 1 70 ? 9.032 12.677 -2.838 1.00 85.94 70 LYS A CA 1
ATOM 573 C C . LYS A 1 70 ? 9.475 12.593 -4.302 1.00 85.94 70 LYS A C 1
ATOM 575 O O . LYS A 1 70 ? 9.093 11.670 -5.010 1.00 85.94 70 LYS A O 1
ATOM 580 N N . GLU A 1 71 ? 10.307 13.534 -4.744 1.00 91.94 71 GLU A N 1
ATOM 581 C CA . GLU A 1 71 ? 10.827 13.570 -6.115 1.00 91.94 71 GLU A CA 1
ATOM 582 C C . GLU A 1 71 ? 11.709 12.355 -6.433 1.00 91.94 71 GLU A C 1
ATOM 584 O O . GLU A 1 71 ? 11.551 11.730 -7.484 1.00 91.94 71 GLU A O 1
ATOM 589 N N . TYR A 1 72 ? 12.600 11.977 -5.510 1.00 90.94 72 TYR A N 1
ATOM 590 C CA . TYR A 1 72 ? 13.439 10.792 -5.674 1.00 90.94 72 TYR A CA 1
ATOM 591 C C . TYR A 1 72 ? 12.599 9.514 -5.718 1.00 90.94 72 TYR A C 1
ATOM 593 O O . TYR A 1 72 ? 12.801 8.692 -6.611 1.00 90.94 72 TYR A O 1
ATOM 601 N N . ALA A 1 73 ? 11.640 9.369 -4.799 1.00 89.94 73 ALA A N 1
ATOM 602 C CA . ALA A 1 73 ? 10.744 8.222 -4.743 1.00 89.94 73 ALA A CA 1
ATOM 603 C C . ALA A 1 73 ? 9.972 8.061 -6.056 1.00 89.94 73 ALA A C 1
ATOM 605 O O . ALA A 1 73 ? 10.023 6.996 -6.661 1.00 89.94 73 ALA A O 1
ATOM 606 N N . LEU A 1 74 ? 9.342 9.132 -6.552 1.00 90.31 74 LEU A N 1
ATOM 607 C CA . LEU A 1 74 ? 8.596 9.093 -7.812 1.00 90.31 74 LEU A CA 1
ATOM 608 C C . LEU A 1 74 ? 9.492 8.686 -8.987 1.00 90.31 74 LEU A C 1
ATOM 610 O O . LEU A 1 74 ? 9.153 7.776 -9.735 1.00 90.31 74 LEU A O 1
ATOM 614 N N . LYS A 1 75 ? 10.678 9.289 -9.113 1.00 92.94 75 LYS A N 1
ATOM 615 C CA . LYS A 1 75 ? 11.611 8.963 -10.200 1.00 92.94 75 LYS A CA 1
ATOM 616 C C . LYS A 1 75 ? 12.157 7.535 -10.112 1.00 92.94 75 LYS A C 1
ATOM 618 O O . LYS A 1 75 ? 12.420 6.917 -11.141 1.00 92.94 75 LYS A O 1
ATOM 623 N N . ALA A 1 76 ? 12.390 7.022 -8.906 1.00 91.69 76 ALA A N 1
ATOM 624 C CA . ALA A 1 76 ? 12.878 5.663 -8.702 1.00 91.69 76 ALA A CA 1
ATOM 625 C C . ALA A 1 76 ? 11.796 4.624 -9.023 1.00 91.69 76 ALA A C 1
ATOM 627 O O . ALA A 1 76 ? 12.078 3.666 -9.737 1.00 91.69 76 ALA A O 1
ATOM 628 N N . LEU A 1 77 ? 10.568 4.843 -8.551 1.00 90.81 77 LEU A N 1
ATOM 629 C CA . LEU A 1 77 ? 9.434 3.950 -8.789 1.00 90.81 77 LEU A CA 1
ATOM 630 C C . LEU A 1 77 ? 9.005 3.940 -10.266 1.00 90.81 77 LEU A C 1
ATOM 632 O O . LEU A 1 77 ? 8.730 2.873 -10.809 1.00 90.81 77 LEU A O 1
ATOM 636 N N . ASP A 1 78 ? 9.036 5.092 -10.943 1.00 91.88 78 ASP A N 1
ATOM 637 C CA . ASP A 1 78 ? 8.807 5.202 -12.392 1.00 91.88 78 ASP A CA 1
ATOM 638 C C . ASP A 1 78 ? 9.833 4.383 -13.194 1.00 91.88 78 ASP A C 1
ATOM 640 O O . ASP A 1 78 ? 9.477 3.551 -14.026 1.00 91.88 78 ASP A O 1
ATOM 644 N N . LYS A 1 79 ? 11.125 4.496 -12.852 1.00 91.50 79 LYS A N 1
ATOM 645 C CA . LYS A 1 79 ? 12.187 3.668 -13.456 1.00 91.50 79 LYS A CA 1
ATOM 646 C C . LYS A 1 79 ? 12.016 2.167 -13.220 1.00 91.50 79 LYS A C 1
ATOM 648 O O . LYS A 1 79 ? 12.558 1.378 -13.990 1.00 91.50 79 LYS A O 1
ATOM 653 N N . MET A 1 80 ? 11.318 1.774 -12.156 1.00 89.75 80 MET A N 1
ATOM 654 C CA . MET A 1 80 ? 10.986 0.378 -11.862 1.00 89.75 80 MET A CA 1
ATOM 655 C C . MET A 1 80 ? 9.712 -0.092 -12.585 1.00 89.75 80 MET A C 1
ATOM 657 O O . MET A 1 80 ? 9.352 -1.257 -12.459 1.00 89.75 80 MET A O 1
ATOM 661 N N . GLY A 1 81 ? 9.031 0.784 -13.335 1.00 88.38 81 GLY A N 1
ATO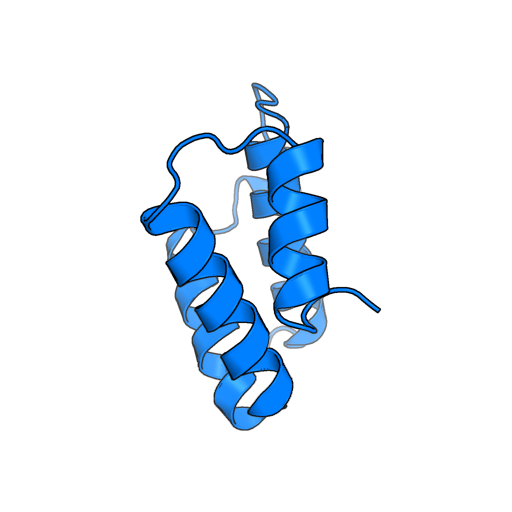M 662 C CA . GLY A 1 81 ? 7.768 0.479 -14.011 1.00 88.38 81 GLY A CA 1
ATOM 663 C C . GLY A 1 81 ? 6.567 0.377 -13.065 1.00 88.38 81 GLY A C 1
ATOM 664 O O . GLY A 1 81 ? 5.548 -0.201 -13.438 1.00 88.38 81 GLY A O 1
ATOM 665 N N . LEU A 1 82 ? 6.692 0.910 -11.843 1.00 86.00 82 LEU A N 1
ATOM 666 C CA . LEU A 1 82 ? 5.674 0.829 -10.788 1.00 86.00 82 LEU A CA 1
ATOM 667 C C . LEU A 1 82 ? 4.697 2.009 -10.805 1.00 86.00 82 LEU A C 1
ATOM 669 O O . LEU A 1 82 ? 3.639 1.937 -10.185 1.00 86.00 82 LEU A O 1
ATOM 673 N N . LEU A 1 83 ? 5.050 3.090 -11.501 1.00 82.44 83 LEU A N 1
ATOM 674 C CA . LEU A 1 83 ? 4.160 4.212 -11.778 1.00 82.44 83 LEU A CA 1
ATOM 675 C C . LEU A 1 83 ? 3.748 4.140 -13.254 1.00 82.44 83 LEU A C 1
ATOM 677 O O . LEU A 1 83 ? 4.576 3.837 -14.112 1.00 82.44 83 LEU A O 1
ATOM 681 N N . ARG A 1 84 ? 2.461 4.360 -13.531 1.00 65.06 84 ARG A N 1
ATOM 682 C CA . ARG A 1 84 ? 1.891 4.470 -14.880 1.00 65.06 84 ARG A CA 1
ATOM 683 C C . ARG A 1 84 ? 1.136 5.781 -15.006 1.00 65.06 84 ARG A C 1
ATOM 685 O O . ARG A 1 84 ? 0.502 6.171 -14.000 1.00 65.06 84 ARG A O 1
#

Radius of gyration: 14.14 Å; Cα contacts (8 Å, |Δi|>4): 37; chains: 1; bounding box: 33×28×30 Å

Mean predicted aligned error: 6.53 Å

Foldseek 3Di:
DPPLVVLLVLLVVLVVCVVVVDPDDDPSNVPNDPCVVVVNLVVCVVVPVVVSVLVVVLVVVCVVPPDDDPVRSVVVCVVVVSPD

Organism: Streptococcus oralis (strain Uo5) (NCBI:txid927666)

Secondary structure (DSSP, 8-state):
---HHHHHHHHHHHHHHHHTT-SS--HHHHTS-TTHHHHHHHHHHHH-HHHHHHHHHHHHHHHHSSS--HHHHHHHHHHTT---